Protein AF-A0A2S4HC66-F1 (afdb_monomer_lite)

Radius of gyration: 21.27 Å; chains: 1; bounding box: 58×29×58 Å

Organism: NCBI:txid2304603

pLDDT: mean 76.43, std 17.9, range [29.75, 97.19]

Sequence (180 aa):
MLVKSQNNESSWDKPGDRFIQILDSIGFPKGYGRMIRLQETLLEHSPEIFASLSYSTVKTWFSDRAPAMSRIDDVFDALSKEYTFPDDTRPLKSWWKVGGVFPFESGEHANSRAISAKLEVTLSVLISQEMGEAFKDASVEEIQKIKNEFLRILATFADPTQSEPDEKTLTVIVKGILNS

Secondary structure (DSSP, 8-state):
-------------SHHHHHHHHHHHTTPPPSTTHHHHHHHHHHHH-HHHHTT--HHHHHHHTTT----HHHHHHHHHHHTTTSPPPS--HHHHHHHHH--S-TT--STTTTTS---HHHHHHHHHHHHHHHGGGGTT--HHHHHHHHHHHHHHHHHH--TTT-PPPHHHHHHHHHHHHT-

Foldseek 3Di:
DDDPPPPPPQCPPALLSLVVVVCVVQVNDDDPCSLVVLLVLLCVQPVVLRVVPDSVNSVVSNPHADDDLVVLVSSVVSVVVPTDDPPDCVVSSCCSHPNAQDPPDDDPCSLPPDPDVVNVVLLVVLLCVLCPPVVVVDDPVRSVVLVSVLSVVCVVPDRPPDDDDDSVVSNVSSVVSVVD

Structure (mmCIF, N/CA/C/O backbone):
data_A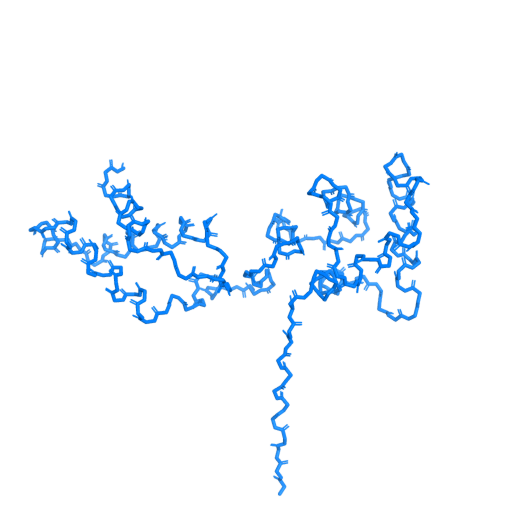F-A0A2S4HC66-F1
#
_entry.id   AF-A0A2S4HC66-F1
#
loop_
_atom_site.group_PDB
_atom_site.id
_atom_site.type_symbol
_atom_site.label_atom_id
_atom_site.label_alt_id
_atom_site.label_comp_id
_atom_site.label_asym_id
_atom_site.label_entity_id
_atom_site.label_seq_id
_atom_site.pdbx_PDB_ins_code
_atom_site.Cartn_x
_atom_site.Cartn_y
_atom_site.Cartn_z
_atom_site.occupancy
_atom_site.B_iso_or_equiv
_atom_site.auth_seq_id
_atom_site.auth_comp_id
_atom_site.auth_asym_id
_atom_site.auth_atom_id
_atom_site.pdbx_PDB_model_num
ATOM 1 N N . MET A 1 1 ? 31.398 -12.064 26.700 1.00 33.53 1 MET A N 1
ATOM 2 C CA . MET A 1 1 ? 30.869 -12.342 25.349 1.00 33.53 1 MET A CA 1
ATOM 3 C C . MET A 1 1 ? 29.523 -11.636 25.261 1.00 33.53 1 MET A C 1
ATOM 5 O O . MET A 1 1 ? 28.539 -12.147 25.769 1.00 33.53 1 MET A O 1
ATOM 9 N N . LEU A 1 2 ? 29.521 -10.379 24.810 1.00 29.75 2 LEU A N 1
ATOM 10 C CA . LEU A 1 2 ? 28.316 -9.547 24.763 1.00 29.75 2 LEU A CA 1
ATOM 11 C C . LEU A 1 2 ? 27.616 -9.792 23.429 1.00 29.75 2 LEU A C 1
ATOM 13 O O . LEU A 1 2 ? 28.154 -9.457 22.374 1.00 29.75 2 LEU A O 1
ATOM 17 N N . VAL A 1 3 ? 26.437 -10.407 23.498 1.00 33.47 3 VAL A N 1
ATOM 18 C CA . VAL A 1 3 ? 25.493 -10.499 22.386 1.00 33.47 3 VAL A CA 1
ATOM 19 C C . VAL A 1 3 ? 25.066 -9.072 22.057 1.00 33.47 3 VAL A C 1
ATOM 21 O O . VAL A 1 3 ? 24.361 -8.430 22.831 1.00 33.47 3 VAL A O 1
ATOM 24 N N . LYS A 1 4 ? 25.552 -8.545 20.930 1.00 31.91 4 LYS A N 1
ATOM 25 C CA . LYS A 1 4 ? 25.005 -7.326 20.341 1.00 31.91 4 LYS A CA 1
ATOM 26 C C . LYS A 1 4 ? 23.616 -7.673 19.817 1.00 31.91 4 LYS A C 1
ATOM 28 O O . LYS A 1 4 ? 23.496 -8.225 18.727 1.00 31.91 4 LYS A O 1
ATOM 33 N N . SER A 1 5 ? 22.590 -7.359 20.599 1.00 34.94 5 SER A N 1
ATOM 34 C CA . SER A 1 5 ? 21.232 -7.195 20.092 1.00 34.94 5 SER A CA 1
ATOM 35 C C . SER A 1 5 ? 21.289 -6.131 19.001 1.00 34.94 5 SER A C 1
ATOM 37 O O . SER A 1 5 ? 21.458 -4.946 19.285 1.00 34.94 5 SER A O 1
ATOM 39 N N . GLN A 1 6 ? 21.258 -6.556 17.740 1.00 34.16 6 GLN A N 1
ATOM 40 C CA . GLN A 1 6 ? 21.039 -5.637 16.638 1.00 34.16 6 GLN A CA 1
ATOM 41 C C . GLN A 1 6 ? 19.586 -5.170 16.717 1.00 34.16 6 GLN A C 1
ATOM 43 O O . GLN A 1 6 ? 18.687 -5.828 16.205 1.00 34.16 6 GLN A O 1
ATOM 48 N N . ASN A 1 7 ? 19.369 -4.027 17.366 1.00 35.81 7 ASN A N 1
ATOM 49 C CA . ASN A 1 7 ? 18.248 -3.154 17.045 1.00 35.81 7 ASN A CA 1
ATOM 50 C C . ASN A 1 7 ? 18.471 -2.652 15.612 1.00 35.81 7 ASN A C 1
ATOM 52 O O . ASN A 1 7 ? 19.075 -1.605 15.402 1.00 35.81 7 ASN A O 1
ATOM 56 N N . ASN A 1 8 ? 18.047 -3.434 14.621 1.00 36.09 8 ASN A N 1
ATOM 57 C CA . ASN A 1 8 ? 17.799 -2.914 13.283 1.00 36.09 8 ASN A CA 1
ATOM 58 C C . ASN A 1 8 ? 16.370 -2.366 13.308 1.00 36.09 8 ASN A C 1
ATOM 60 O O . ASN A 1 8 ? 15.417 -3.062 12.954 1.00 36.09 8 ASN A O 1
ATOM 64 N N . GLU A 1 9 ? 16.216 -1.137 13.802 1.00 42.38 9 GLU A N 1
ATOM 65 C CA . GLU A 1 9 ? 15.023 -0.337 13.533 1.00 42.38 9 GLU A CA 1
ATOM 66 C C . GLU A 1 9 ? 14.919 -0.210 12.012 1.00 42.38 9 GLU A C 1
ATOM 68 O O . GLU A 1 9 ? 15.623 0.575 11.380 1.00 42.38 9 GLU A O 1
ATOM 73 N N . SER A 1 10 ? 14.106 -1.068 11.399 1.00 50.09 10 SER A N 1
ATOM 74 C CA . SER A 1 10 ? 13.803 -0.964 9.977 1.00 50.09 10 SER A CA 1
ATOM 75 C C . SER A 1 10 ? 12.886 0.244 9.825 1.00 50.09 10 SER A C 1
ATOM 77 O O . SER A 1 10 ? 11.671 0.137 9.964 1.00 50.09 10 SER A O 1
ATOM 79 N N . SER A 1 11 ? 13.495 1.417 9.655 1.00 59.78 11 SER A N 1
ATOM 80 C CA . SER A 1 11 ? 12.813 2.666 9.330 1.00 59.78 11 SER A CA 1
ATOM 81 C C . SER A 1 11 ? 12.211 2.500 7.931 1.00 59.78 11 SER A C 1
ATOM 83 O O . SER A 1 11 ? 12.916 2.428 6.927 1.00 59.78 11 SER A O 1
ATOM 85 N N . TRP A 1 12 ? 10.885 2.366 7.872 1.00 74.12 12 TRP A N 1
ATOM 86 C CA . TRP A 1 12 ? 10.099 2.324 6.631 1.00 74.12 12 TRP A CA 1
ATOM 87 C C . TRP A 1 12 ? 9.587 3.723 6.263 1.00 74.12 12 TRP A C 1
ATOM 89 O O . TRP A 1 12 ? 8.484 3.896 5.728 1.00 74.12 12 TRP A O 1
ATOM 99 N N . ASP A 1 13 ? 10.381 4.740 6.600 1.00 74.00 13 ASP A N 1
ATOM 100 C CA . ASP A 1 13 ? 9.959 6.138 6.563 1.00 74.00 13 ASP A CA 1
ATOM 101 C C . ASP A 1 13 ? 9.716 6.600 5.126 1.00 74.00 13 ASP A C 1
ATOM 103 O O . ASP A 1 13 ? 8.814 7.401 4.860 1.00 74.00 13 ASP A O 1
ATOM 107 N N . LYS A 1 14 ? 10.478 6.055 4.169 1.00 86.38 14 LYS A N 1
ATOM 108 C CA . LYS A 1 14 ? 10.379 6.448 2.765 1.00 86.38 14 LYS A CA 1
ATOM 109 C C . LYS A 1 14 ? 9.498 5.492 1.963 1.00 86.38 14 LYS A C 1
ATOM 111 O O . LYS A 1 14 ? 9.551 4.276 2.156 1.00 86.38 14 LYS A O 1
ATOM 116 N N . PRO A 1 15 ? 8.768 6.015 0.961 1.00 88.62 15 PRO A N 1
ATOM 117 C CA . PRO A 1 15 ? 8.047 5.184 0.004 1.00 88.62 15 PRO A CA 1
ATOM 118 C C . PRO A 1 15 ? 8.914 4.117 -0.676 1.00 88.62 15 PRO A C 1
ATOM 120 O O . PRO A 1 15 ? 8.416 3.027 -0.945 1.00 88.62 15 PRO A O 1
ATOM 123 N N . GLY A 1 16 ? 10.194 4.410 -0.935 1.00 92.19 16 GLY A N 1
ATOM 124 C CA . GLY A 1 16 ? 11.120 3.458 -1.548 1.00 92.19 16 GLY A CA 1
ATOM 125 C C . GLY A 1 16 ? 11.385 2.230 -0.691 1.00 92.19 16 GLY A C 1
ATOM 126 O O . GLY A 1 16 ? 11.305 1.111 -1.193 1.00 92.19 16 GLY A O 1
ATOM 127 N N . ASP A 1 17 ? 11.612 2.425 0.607 1.00 89.38 17 ASP A N 1
ATOM 128 C CA . ASP A 1 17 ? 11.865 1.327 1.542 1.00 89.38 17 ASP A CA 1
ATOM 129 C C . ASP A 1 17 ? 10.629 0.419 1.641 1.00 89.38 17 ASP A C 1
ATOM 131 O O . ASP A 1 17 ? 10.726 -0.805 1.529 1.00 89.38 17 ASP A O 1
ATOM 135 N N . ARG A 1 18 ? 9.436 1.024 1.722 1.00 89.69 18 ARG A N 1
ATOM 136 C CA . ARG A 1 18 ? 8.153 0.300 1.714 1.00 89.69 18 ARG A CA 1
ATOM 137 C C . ARG A 1 18 ? 7.936 -0.485 0.427 1.00 89.69 18 ARG A C 1
ATOM 139 O O . ARG A 1 18 ? 7.505 -1.636 0.462 1.00 89.69 18 ARG A O 1
ATOM 146 N N . PHE A 1 19 ? 8.266 0.107 -0.716 1.00 94.75 19 PHE A N 1
ATOM 147 C CA . PHE A 1 19 ? 8.132 -0.571 -1.999 1.00 94.75 19 PHE A CA 1
ATOM 148 C C . PHE A 1 19 ? 9.074 -1.763 -2.128 1.00 94.75 19 PHE A C 1
ATOM 150 O O . PHE A 1 19 ? 8.656 -2.835 -2.558 1.00 94.75 19 PHE A O 1
ATOM 157 N N . ILE A 1 20 ? 10.329 -1.601 -1.705 1.00 92.62 20 ILE A N 1
ATOM 158 C CA . ILE A 1 20 ? 11.310 -2.687 -1.663 1.00 92.62 20 ILE A CA 1
ATOM 159 C C . ILE A 1 20 ? 10.785 -3.838 -0.805 1.00 92.62 20 ILE A C 1
ATOM 161 O O . ILE A 1 20 ? 10.898 -4.991 -1.217 1.00 92.62 20 ILE A O 1
ATOM 165 N N . GLN A 1 21 ? 10.159 -3.536 0.333 1.00 90.31 21 GLN A N 1
ATOM 166 C CA . GLN A 1 21 ? 9.564 -4.550 1.196 1.00 90.31 21 GLN A CA 1
ATOM 167 C C . GLN A 1 21 ? 8.375 -5.267 0.541 1.00 90.31 21 GLN A C 1
ATOM 169 O O . GLN A 1 21 ? 8.262 -6.486 0.654 1.00 90.31 21 GLN A O 1
ATOM 174 N N . ILE A 1 22 ? 7.515 -4.548 -0.188 1.00 91.75 22 ILE A N 1
ATOM 175 C CA . ILE A 1 22 ? 6.433 -5.161 -0.976 1.00 91.75 22 ILE A CA 1
ATOM 176 C C . ILE A 1 22 ? 7.012 -6.105 -2.027 1.00 91.75 22 ILE A C 1
ATOM 178 O O . ILE A 1 22 ? 6.606 -7.263 -2.100 1.00 91.75 22 ILE A O 1
ATOM 182 N N . LEU A 1 23 ? 8.006 -5.652 -2.790 1.00 93.94 23 LEU A N 1
ATOM 183 C CA . LEU A 1 23 ? 8.678 -6.477 -3.789 1.00 93.94 23 LEU A CA 1
ATOM 184 C C . LEU A 1 23 ? 9.350 -7.704 -3.150 1.00 93.94 23 LEU A C 1
ATOM 186 O O . LEU A 1 23 ? 9.292 -8.799 -3.701 1.00 93.94 23 LEU A O 1
ATOM 190 N N . ASP A 1 24 ? 9.963 -7.550 -1.978 1.00 90.75 24 ASP A N 1
ATOM 191 C CA . ASP A 1 24 ? 10.549 -8.661 -1.227 1.00 90.75 24 ASP A CA 1
ATOM 192 C C . ASP A 1 24 ? 9.490 -9.679 -0.781 1.00 90.75 24 ASP A C 1
ATOM 194 O O . ASP A 1 24 ? 9.741 -10.881 -0.860 1.00 90.75 24 ASP A O 1
ATOM 198 N N . SER A 1 25 ? 8.314 -9.215 -0.349 1.00 85.56 25 SER A N 1
ATOM 199 C CA . SER A 1 25 ? 7.232 -10.074 0.150 1.00 85.56 25 SER A CA 1
ATOM 200 C C . SER A 1 25 ? 6.627 -10.985 -0.919 1.00 85.56 25 SER A C 1
ATOM 202 O O . SER A 1 25 ? 6.245 -12.111 -0.616 1.00 85.56 25 SER A O 1
ATOM 204 N N . ILE A 1 26 ? 6.596 -10.523 -2.171 1.00 88.44 26 ILE A N 1
ATOM 205 C CA . ILE A 1 26 ? 6.080 -11.289 -3.313 1.00 88.44 26 ILE A CA 1
ATOM 206 C C . ILE A 1 26 ? 7.172 -12.119 -4.005 1.00 88.44 26 ILE A C 1
ATOM 208 O O . ILE A 1 26 ? 6.928 -12.723 -5.044 1.00 88.44 26 ILE A O 1
ATOM 212 N N . GLY A 1 27 ? 8.396 -12.131 -3.460 1.00 86.25 27 GLY A N 1
ATOM 213 C CA . GLY A 1 27 ? 9.523 -12.872 -4.028 1.00 86.25 27 GLY A CA 1
ATOM 214 C C . GLY A 1 27 ? 10.154 -12.225 -5.265 1.00 86.25 27 GLY A C 1
ATOM 215 O O . GLY A 1 27 ? 10.866 -12.904 -6.006 1.00 86.25 27 GLY A O 1
ATOM 216 N N . PHE A 1 28 ? 9.940 -10.926 -5.500 1.00 93.19 28 PHE A N 1
ATOM 217 C CA . PHE A 1 28 ? 10.547 -10.227 -6.631 1.00 93.19 28 PHE A CA 1
ATOM 218 C C . PHE A 1 28 ? 12.085 -10.217 -6.504 1.00 93.19 28 PHE A C 1
ATOM 220 O O . PHE A 1 28 ? 12.599 -9.871 -5.430 1.00 93.19 28 PHE A O 1
ATOM 227 N N . PRO A 1 29 ? 12.845 -10.517 -7.577 1.00 90.56 29 PRO A N 1
ATOM 228 C CA . PRO A 1 29 ? 14.298 -10.681 -7.515 1.00 90.56 29 PRO A CA 1
ATOM 229 C C . PRO A 1 29 ? 15.048 -9.518 -6.850 1.00 90.56 29 PRO A C 1
ATOM 231 O O . PRO A 1 29 ? 14.843 -8.345 -7.173 1.00 90.56 29 PRO A O 1
ATOM 234 N N . LYS A 1 30 ? 15.964 -9.854 -5.933 1.00 90.56 30 LYS A N 1
ATOM 235 C CA . LYS A 1 30 ? 16.834 -8.893 -5.234 1.00 90.56 30 LYS A CA 1
ATOM 236 C C . LYS A 1 30 ? 18.161 -8.703 -5.976 1.00 90.56 30 LYS A C 1
ATOM 238 O O . LYS A 1 30 ? 18.631 -9.609 -6.656 1.00 90.56 30 LYS A O 1
ATOM 243 N N . GLY A 1 31 ? 18.805 -7.551 -5.775 1.00 83.94 31 GLY A N 1
ATOM 244 C CA . GLY A 1 31 ? 20.181 -7.299 -6.220 1.00 83.94 31 GLY A CA 1
ATOM 245 C C . GLY A 1 31 ? 20.328 -6.262 -7.336 1.00 83.94 31 GLY A C 1
ATOM 246 O O . GLY A 1 31 ? 19.439 -5.446 -7.588 1.00 83.94 31 GLY A O 1
ATOM 247 N N . TYR A 1 32 ? 21.505 -6.259 -7.967 1.00 80.12 32 TYR A N 1
ATOM 248 C CA . TYR A 1 32 ? 21.853 -5.313 -9.028 1.00 80.12 32 TYR A CA 1
ATOM 249 C C . TYR A 1 32 ? 20.903 -5.464 -10.226 1.00 80.12 32 TYR A C 1
ATOM 251 O O . TYR A 1 32 ? 20.591 -6.577 -10.637 1.00 80.12 32 TYR A O 1
ATOM 259 N N . GLY A 1 33 ? 20.421 -4.344 -10.770 1.00 89.25 33 GLY A N 1
ATOM 260 C CA . GLY A 1 33 ? 19.470 -4.343 -11.888 1.00 89.25 33 GLY A CA 1
ATOM 261 C C . GLY A 1 33 ? 17.997 -4.514 -11.499 1.00 89.25 33 GLY A C 1
ATOM 262 O O . GLY A 1 33 ? 17.149 -4.512 -12.383 1.00 89.25 33 GLY A O 1
ATOM 263 N N . ARG A 1 34 ? 17.649 -4.584 -10.204 1.00 94.00 34 ARG A N 1
ATOM 264 C CA . ARG A 1 34 ? 16.253 -4.738 -9.743 1.00 94.00 34 ARG A CA 1
ATOM 265 C C . ARG A 1 34 ? 15.281 -3.708 -10.330 1.00 94.00 34 ARG A C 1
ATOM 267 O O . ARG A 1 34 ? 14.167 -4.060 -10.694 1.00 94.00 34 ARG A O 1
ATOM 274 N N . MET A 1 35 ? 15.707 -2.450 -10.442 1.00 94.94 35 MET A N 1
ATOM 275 C CA . MET A 1 35 ? 14.889 -1.376 -11.024 1.00 94.94 35 MET A CA 1
ATOM 276 C C . MET A 1 35 ? 14.666 -1.566 -12.528 1.00 94.94 35 MET A C 1
ATOM 278 O O . MET A 1 35 ? 13.569 -1.317 -13.011 1.00 94.94 35 MET A O 1
ATOM 282 N N . ILE A 1 36 ? 15.701 -2.016 -13.248 1.00 94.56 36 ILE A N 1
ATOM 283 C CA . ILE A 1 36 ? 15.622 -2.318 -14.685 1.00 94.56 36 ILE A CA 1
ATOM 284 C C . ILE A 1 36 ? 14.634 -3.459 -14.885 1.00 94.56 36 ILE A C 1
ATOM 286 O O . ILE A 1 36 ? 13.685 -3.320 -15.644 1.00 94.56 36 ILE A O 1
ATOM 290 N N . ARG A 1 37 ? 14.788 -4.529 -14.103 1.00 95.25 37 ARG A N 1
ATOM 291 C CA . ARG A 1 37 ? 13.890 -5.675 -14.161 1.00 95.25 37 ARG A CA 1
ATOM 292 C C . ARG A 1 37 ? 12.450 -5.296 -13.840 1.00 95.25 37 ARG A C 1
ATOM 294 O O . ARG A 1 37 ? 11.553 -5.742 -14.532 1.00 95.25 37 ARG A O 1
ATOM 301 N N . LEU A 1 38 ? 12.217 -4.441 -12.839 1.00 97.00 38 LEU A N 1
ATOM 302 C CA . LEU A 1 38 ? 10.866 -3.942 -12.574 1.00 97.00 38 LEU A CA 1
ATOM 303 C C . LEU A 1 38 ? 10.313 -3.193 -13.789 1.00 97.00 38 LEU A C 1
ATOM 305 O O . LEU A 1 38 ? 9.176 -3.425 -14.177 1.00 97.00 38 LEU A O 1
ATOM 309 N N . GLN A 1 39 ? 11.101 -2.297 -14.382 1.00 96.50 39 GLN A N 1
ATOM 310 C CA . GLN A 1 39 ? 10.674 -1.549 -15.560 1.00 96.50 39 GLN A CA 1
ATOM 311 C C . GLN A 1 39 ? 10.322 -2.485 -16.727 1.00 96.50 39 GLN A C 1
ATOM 313 O O . GLN A 1 39 ? 9.285 -2.293 -17.356 1.00 96.50 39 GLN A O 1
ATOM 318 N N . GLU A 1 40 ? 11.152 -3.496 -16.984 1.00 95.75 40 GLU A N 1
ATOM 319 C CA . GLU A 1 40 ? 10.931 -4.521 -18.011 1.00 95.75 40 GLU A CA 1
ATOM 320 C C . GLU A 1 40 ? 9.660 -5.329 -17.733 1.00 95.75 40 GLU A C 1
ATOM 322 O O . GLU A 1 40 ? 8.806 -5.411 -18.607 1.00 95.75 40 GLU A O 1
ATOM 327 N N . THR A 1 41 ? 9.475 -5.825 -16.506 1.00 96.50 41 THR A N 1
ATOM 328 C CA . THR A 1 41 ? 8.268 -6.557 -16.088 1.00 96.50 41 THR A CA 1
ATOM 329 C C . THR A 1 41 ? 7.002 -5.718 -16.287 1.00 96.50 41 THR A C 1
ATOM 331 O O . THR A 1 41 ? 6.002 -6.215 -16.798 1.00 96.50 41 THR A O 1
ATOM 334 N N . LEU A 1 42 ? 7.023 -4.430 -15.924 1.00 96.88 42 LEU A N 1
ATOM 335 C CA . LEU A 1 42 ? 5.871 -3.543 -16.116 1.00 96.88 42 LEU A CA 1
ATOM 336 C C . LEU A 1 42 ? 5.574 -3.294 -17.604 1.00 96.88 42 LEU A C 1
ATOM 338 O O . LEU A 1 42 ? 4.410 -3.282 -18.002 1.00 96.88 42 LEU A O 1
ATOM 342 N N . LEU A 1 43 ? 6.613 -3.114 -18.425 1.00 96.44 43 LEU A N 1
ATOM 343 C CA . LEU A 1 43 ? 6.491 -2.932 -19.875 1.00 96.44 43 LEU A CA 1
ATOM 344 C C . LEU A 1 43 ? 5.988 -4.188 -20.589 1.00 96.44 43 LEU A C 1
ATOM 346 O O . LEU A 1 43 ? 5.197 -4.076 -21.518 1.00 96.44 43 LEU A O 1
ATOM 350 N N . GLU A 1 44 ? 6.449 -5.363 -20.173 1.00 96.81 44 GLU A N 1
ATOM 351 C CA . GLU A 1 44 ? 6.048 -6.649 -20.743 1.00 96.81 44 GLU A CA 1
ATOM 352 C C . GLU A 1 44 ? 4.581 -6.954 -20.439 1.00 96.81 44 GLU A C 1
ATOM 354 O O . GLU A 1 44 ? 3.823 -7.342 -21.329 1.00 96.81 44 GLU A O 1
ATOM 359 N N . HIS A 1 45 ? 4.165 -6.730 -19.191 1.00 96.56 45 HIS A N 1
ATOM 360 C CA . HIS A 1 45 ? 2.839 -7.121 -18.734 1.00 96.56 45 HIS A CA 1
ATOM 361 C C . HIS A 1 45 ? 1.760 -6.090 -19.051 1.00 96.56 45 HIS A C 1
ATOM 363 O O . HIS A 1 45 ? 0.636 -6.501 -19.321 1.00 96.56 45 HIS A O 1
ATOM 369 N N . SER A 1 46 ? 2.055 -4.788 -19.072 1.00 94.94 46 SER A N 1
ATOM 370 C CA . SER A 1 46 ? 1.063 -3.745 -19.399 1.00 94.94 46 SER A CA 1
ATOM 371 C C . SER A 1 46 ? 1.669 -2.634 -20.280 1.00 94.94 46 SER A C 1
ATOM 373 O O . SER A 1 46 ? 1.805 -1.481 -19.842 1.00 94.94 46 SER A O 1
ATOM 375 N N . PRO A 1 47 ? 2.071 -2.949 -21.528 1.00 94.62 47 PRO A N 1
ATOM 376 C CA . PRO A 1 47 ? 2.782 -2.025 -22.414 1.00 94.62 47 PRO A CA 1
ATOM 377 C C . PRO A 1 47 ? 1.989 -0.752 -22.722 1.00 94.62 47 PRO A C 1
ATOM 379 O O . PRO A 1 47 ? 2.561 0.333 -22.777 1.00 94.62 47 PRO A O 1
ATOM 382 N N . GLU A 1 48 ? 0.671 -0.840 -22.874 1.00 94.88 48 GLU A N 1
ATOM 383 C CA . GLU A 1 48 ? -0.214 0.300 -23.132 1.00 94.88 48 GLU A CA 1
ATOM 384 C C . GLU A 1 48 ? -0.221 1.325 -21.990 1.00 94.88 48 GLU A C 1
ATOM 386 O O . GLU A 1 48 ? -0.408 2.520 -22.222 1.00 94.88 48 GLU A O 1
ATOM 391 N N . ILE A 1 49 ? 0.042 0.868 -20.764 1.00 93.31 49 ILE A N 1
ATOM 392 C CA . ILE A 1 49 ? 0.094 1.702 -19.565 1.00 93.31 49 ILE A CA 1
ATOM 393 C C . ILE A 1 49 ? 1.511 2.241 -19.333 1.00 93.31 49 ILE A C 1
ATOM 395 O O . ILE A 1 49 ? 1.675 3.388 -18.896 1.00 93.31 49 ILE A O 1
ATOM 399 N N . PHE A 1 50 ? 2.539 1.429 -19.603 1.00 96.06 50 PHE A N 1
ATOM 400 C CA . PHE A 1 50 ? 3.924 1.709 -19.217 1.00 96.06 50 PHE A CA 1
ATOM 401 C C . PHE A 1 50 ? 4.879 2.023 -20.374 1.00 96.06 50 PHE A C 1
ATOM 403 O O . PHE A 1 50 ? 6.044 2.283 -20.099 1.00 96.06 50 PHE A O 1
ATOM 410 N N . ALA A 1 51 ? 4.431 2.104 -21.632 1.00 92.56 51 ALA A N 1
ATOM 411 C CA . ALA A 1 51 ? 5.292 2.421 -22.784 1.00 92.56 51 ALA A CA 1
ATOM 412 C C . ALA A 1 51 ? 6.140 3.694 -22.600 1.00 92.56 51 ALA A C 1
ATOM 414 O O . ALA A 1 51 ? 7.273 3.767 -23.071 1.00 92.56 51 ALA A O 1
ATOM 415 N N . SER A 1 52 ? 5.609 4.700 -21.897 1.00 92.00 52 SER A N 1
ATOM 416 C CA . SER A 1 52 ? 6.313 5.952 -21.593 1.00 92.00 52 SER A CA 1
ATOM 417 C C . SER A 1 52 ? 6.993 5.966 -20.216 1.00 92.00 52 SER A C 1
ATOM 419 O O . SER A 1 52 ? 7.433 7.024 -19.759 1.00 92.00 52 SER A O 1
ATOM 421 N N . LEU A 1 53 ? 7.040 4.835 -19.506 1.00 94.06 53 LEU A N 1
ATOM 422 C CA . LEU A 1 53 ? 7.642 4.741 -18.181 1.00 94.06 53 LEU A CA 1
ATOM 423 C C . LEU A 1 53 ? 9.162 4.846 -18.300 1.00 94.06 53 LEU A C 1
ATOM 425 O O . LEU A 1 53 ? 9.840 3.942 -18.786 1.00 94.06 53 LEU A O 1
ATOM 429 N N . SER A 1 54 ? 9.705 5.960 -17.820 1.00 94.31 54 SER A N 1
ATOM 430 C CA . SER A 1 54 ? 11.146 6.188 -17.827 1.00 94.31 54 SER A CA 1
ATOM 431 C C . SER A 1 54 ? 11.847 5.482 -16.661 1.00 94.31 54 SER A C 1
ATOM 433 O O . SER A 1 54 ? 11.304 5.370 -15.557 1.00 94.31 54 SER A O 1
ATOM 435 N N . TYR A 1 55 ? 13.106 5.094 -16.874 1.00 93.31 55 TYR A N 1
ATOM 436 C CA . TYR A 1 55 ? 13.946 4.523 -15.818 1.00 93.31 55 TYR A CA 1
ATOM 437 C C . TYR A 1 55 ? 14.124 5.486 -14.633 1.00 93.31 55 TYR A C 1
ATOM 439 O O . TYR A 1 55 ? 14.149 5.063 -13.479 1.00 93.31 55 TYR A O 1
ATOM 447 N N . SER A 1 56 ? 14.215 6.798 -14.889 1.00 93.62 56 SER A N 1
ATOM 448 C CA . SER A 1 56 ? 14.329 7.797 -13.820 1.00 93.62 56 SER A CA 1
ATOM 449 C C . SER A 1 56 ? 13.076 7.836 -12.948 1.00 93.62 56 SER A C 1
ATOM 451 O O . SER A 1 56 ? 13.203 7.928 -11.731 1.00 93.62 56 SER A O 1
ATOM 453 N N . THR A 1 57 ? 11.883 7.685 -13.532 1.00 94.25 57 THR A N 1
ATOM 454 C CA . THR A 1 57 ? 10.633 7.541 -12.774 1.00 94.25 57 THR A CA 1
ATOM 455 C C . THR A 1 57 ? 10.680 6.311 -11.872 1.00 94.25 57 THR A C 1
ATOM 457 O O . THR A 1 57 ? 10.454 6.443 -10.671 1.00 94.25 57 THR A O 1
ATOM 460 N N . VAL A 1 58 ? 11.057 5.145 -12.403 1.00 94.69 58 VAL A N 1
ATOM 461 C CA . VAL A 1 58 ? 11.188 3.918 -11.598 1.00 94.69 58 VAL A CA 1
ATOM 462 C C . VAL A 1 58 ? 12.209 4.103 -10.478 1.00 94.69 58 VAL A C 1
ATOM 464 O O . VAL A 1 58 ? 11.946 3.746 -9.335 1.00 94.69 58 VAL A O 1
ATOM 467 N N . LYS A 1 59 ? 13.341 4.752 -10.756 1.00 94.44 59 LYS A N 1
ATOM 468 C CA . LYS A 1 59 ? 14.347 5.070 -9.739 1.00 94.44 59 LYS A CA 1
ATOM 469 C C . LYS A 1 59 ? 13.773 5.906 -8.589 1.00 94.44 59 LYS A C 1
ATOM 471 O O . LYS A 1 59 ? 14.122 5.640 -7.444 1.00 94.44 59 LYS A O 1
ATOM 476 N N . THR A 1 60 ? 12.875 6.862 -8.865 1.00 94.56 60 THR A N 1
ATOM 477 C CA . THR A 1 60 ? 12.218 7.649 -7.798 1.00 94.56 60 THR A CA 1
ATOM 478 C C . THR A 1 60 ? 11.306 6.808 -6.899 1.00 94.56 60 THR A C 1
ATOM 480 O O . THR A 1 60 ? 11.150 7.121 -5.718 1.00 94.56 60 THR A O 1
ATOM 483 N N . TRP A 1 61 ? 10.751 5.711 -7.427 1.00 95.25 61 TRP A N 1
ATOM 484 C CA . TRP A 1 61 ? 9.918 4.770 -6.669 1.00 95.25 61 TRP A CA 1
ATOM 485 C C . TRP A 1 61 ? 10.701 3.932 -5.671 1.00 95.25 61 TRP A C 1
ATOM 487 O O . TRP A 1 61 ? 10.127 3.492 -4.684 1.00 95.25 61 TRP A O 1
ATOM 497 N N . PHE A 1 62 ? 12.000 3.750 -5.905 1.00 94.31 62 PHE A N 1
ATOM 498 C CA . PHE A 1 62 ? 12.927 3.100 -4.979 1.00 94.31 62 PHE A CA 1
ATOM 499 C C . PHE A 1 62 ? 13.627 4.090 -4.036 1.00 94.31 62 PHE A C 1
ATOM 501 O O . PHE A 1 62 ? 14.465 3.671 -3.243 1.00 94.31 62 PHE A O 1
ATOM 508 N N . SER A 1 63 ? 13.325 5.390 -4.118 1.00 90.69 63 SER A N 1
ATOM 509 C CA . SER A 1 63 ? 13.888 6.403 -3.222 1.00 90.69 63 SER A CA 1
ATOM 510 C C . SER A 1 63 ? 12.822 7.005 -2.312 1.00 90.69 63 SER A C 1
ATOM 512 O O . SER A 1 63 ? 12.594 6.532 -1.204 1.00 90.69 63 SER A O 1
ATOM 514 N N . ASP A 1 64 ? 12.177 8.070 -2.759 1.00 87.75 64 ASP A N 1
ATOM 515 C CA . ASP A 1 64 ? 11.480 9.039 -1.916 1.00 87.75 64 ASP A CA 1
ATOM 516 C C . ASP A 1 64 ? 10.046 9.303 -2.383 1.00 87.75 64 ASP A C 1
ATOM 518 O O . ASP A 1 64 ? 9.313 10.029 -1.714 1.00 87.75 64 ASP A O 1
ATOM 522 N N . ARG A 1 65 ? 9.614 8.721 -3.510 1.00 86.88 65 ARG A N 1
ATOM 523 C CA . ARG A 1 65 ? 8.309 9.027 -4.108 1.00 86.88 65 ARG A CA 1
ATOM 524 C C . ARG A 1 65 ? 7.532 7.780 -4.480 1.00 86.88 65 ARG A C 1
ATOM 526 O O . ARG A 1 65 ? 7.954 7.021 -5.336 1.00 86.88 65 ARG A O 1
ATOM 533 N N . ALA A 1 66 ? 6.325 7.642 -3.946 1.00 88.44 66 ALA A N 1
ATOM 534 C CA . ALA A 1 66 ? 5.335 6.729 -4.508 1.00 88.44 66 ALA A CA 1
ATOM 535 C C . ALA A 1 66 ? 4.562 7.402 -5.663 1.00 88.44 66 ALA A C 1
ATOM 537 O O . ALA A 1 66 ? 4.268 8.606 -5.581 1.00 88.44 66 ALA A O 1
ATOM 538 N N . PRO A 1 67 ? 4.178 6.649 -6.710 1.00 90.31 67 PRO A N 1
ATOM 539 C CA . PRO A 1 67 ? 3.373 7.172 -7.810 1.00 90.31 67 PRO A CA 1
ATOM 540 C C . PRO A 1 67 ? 1.953 7.578 -7.359 1.00 90.31 67 PRO A C 1
ATOM 542 O O . PRO A 1 67 ? 1.594 7.476 -6.184 1.00 90.31 67 PRO A O 1
ATOM 545 N N . ALA A 1 68 ? 1.144 8.139 -8.263 1.00 88.56 68 ALA A N 1
ATOM 546 C CA . ALA A 1 68 ? -0.273 8.409 -7.984 1.00 88.56 68 ALA A CA 1
ATOM 547 C C . ALA A 1 68 ? -1.036 7.098 -7.716 1.00 88.56 68 ALA A C 1
ATOM 549 O O . ALA A 1 68 ? -0.629 6.063 -8.232 1.00 88.56 68 ALA A O 1
ATOM 550 N N . MET A 1 69 ? -2.138 7.133 -6.954 1.00 83.81 69 MET A N 1
ATOM 551 C CA . MET A 1 69 ? -2.880 5.910 -6.591 1.00 83.81 69 MET A CA 1
ATOM 552 C C . MET A 1 69 ? -3.316 5.088 -7.809 1.00 83.81 69 MET A C 1
ATOM 554 O O . MET A 1 69 ? -3.052 3.895 -7.836 1.00 83.81 69 MET A O 1
ATOM 558 N N . SER A 1 70 ? -3.842 5.725 -8.860 1.00 85.06 70 SER A N 1
ATOM 559 C CA . SER A 1 70 ? -4.189 5.027 -10.110 1.00 85.06 70 SER A CA 1
ATOM 560 C C . SER A 1 70 ? -3.000 4.286 -10.725 1.00 85.06 70 SER A C 1
ATOM 562 O O . SER A 1 70 ? -3.127 3.173 -11.209 1.00 85.06 70 SER A O 1
ATOM 564 N N . ARG A 1 71 ? -1.807 4.878 -10.641 1.00 92.75 71 ARG A N 1
ATOM 565 C CA . ARG A 1 71 ? -0.574 4.266 -11.135 1.00 92.75 71 ARG A CA 1
ATOM 566 C C . ARG A 1 71 ? -0.049 3.166 -10.208 1.00 92.75 71 ARG A C 1
ATOM 568 O O . ARG A 1 71 ? 0.659 2.282 -10.673 1.00 92.75 71 ARG A O 1
ATOM 575 N N . ILE A 1 72 ? -0.354 3.223 -8.912 1.00 92.69 72 ILE A N 1
ATOM 576 C CA . ILE A 1 72 ? -0.070 2.131 -7.973 1.00 92.69 72 ILE A CA 1
ATOM 577 C C . ILE A 1 72 ? -0.930 0.916 -8.325 1.00 92.69 72 ILE A C 1
ATOM 579 O O . ILE A 1 72 ? -0.400 -0.192 -8.354 1.00 92.69 72 ILE A O 1
ATOM 583 N N . ASP A 1 73 ? -2.213 1.125 -8.630 1.00 92.31 73 ASP A N 1
ATOM 584 C CA . ASP A 1 73 ? -3.101 0.055 -9.089 1.00 92.31 73 ASP A CA 1
ATOM 585 C C . ASP A 1 73 ? -2.536 -0.619 -10.342 1.00 92.31 73 ASP A C 1
ATOM 587 O O . ASP A 1 73 ? -2.290 -1.822 -10.310 1.00 92.31 73 ASP A O 1
ATOM 591 N N . ASP A 1 74 ? -2.172 0.168 -11.360 1.00 96.56 74 ASP A N 1
ATOM 592 C CA . ASP A 1 74 ? -1.553 -0.340 -12.590 1.00 96.56 74 ASP A CA 1
ATOM 593 C C . ASP A 1 74 ? -0.294 -1.194 -12.329 1.00 96.56 74 ASP A C 1
ATOM 595 O O . ASP A 1 74 ? -0.055 -2.203 -12.995 1.00 96.56 74 ASP A O 1
ATOM 599 N N . VAL A 1 75 ? 0.552 -0.776 -11.377 1.00 97.19 75 VAL A N 1
ATOM 600 C CA . VAL A 1 75 ? 1.794 -1.488 -11.024 1.00 97.19 75 VAL A CA 1
ATOM 601 C C . VAL A 1 75 ? 1.481 -2.832 -10.377 1.00 97.19 75 VAL A C 1
ATOM 603 O O . VAL A 1 75 ? 2.109 -3.834 -10.715 1.00 97.19 75 VAL A O 1
ATOM 606 N N . PHE A 1 76 ? 0.526 -2.864 -9.450 1.00 96.50 76 PHE A N 1
ATOM 607 C CA . PHE A 1 76 ? 0.112 -4.098 -8.786 1.00 96.50 76 PHE A CA 1
ATOM 608 C C . PHE A 1 76 ? -0.557 -5.054 -9.769 1.00 96.50 76 PHE A C 1
ATOM 610 O O . PHE A 1 76 ? -0.244 -6.241 -9.755 1.00 96.50 76 PHE A O 1
ATOM 617 N N . ASP A 1 77 ? -1.403 -4.539 -10.657 1.00 95.62 77 ASP A N 1
ATOM 618 C CA . ASP A 1 77 ? -2.076 -5.338 -11.677 1.00 95.62 77 ASP A CA 1
ATOM 619 C C . ASP A 1 77 ? -1.058 -5.964 -12.640 1.00 95.62 77 ASP A C 1
ATOM 621 O O . ASP A 1 77 ? -1.138 -7.159 -12.927 1.00 95.62 77 ASP A O 1
ATOM 625 N N . ALA A 1 78 ? -0.040 -5.211 -13.074 1.00 96.94 78 ALA A N 1
ATOM 626 C CA . ALA A 1 78 ? 1.042 -5.745 -13.903 1.00 96.94 78 ALA A CA 1
ATOM 627 C C . ALA A 1 78 ? 1.887 -6.798 -13.164 1.00 96.94 78 ALA A C 1
ATOM 629 O O . ALA A 1 78 ? 2.161 -7.861 -13.717 1.00 96.94 78 ALA A O 1
ATOM 630 N N . LEU A 1 79 ? 2.265 -6.543 -11.906 1.00 96.88 79 LEU A N 1
ATOM 631 C CA . LEU A 1 79 ? 3.029 -7.501 -11.097 1.00 96.88 79 LEU A CA 1
ATOM 632 C C . LEU A 1 79 ? 2.227 -8.773 -10.789 1.00 96.88 79 LEU A C 1
ATOM 634 O O . LEU A 1 79 ? 2.801 -9.858 -10.759 1.00 96.88 79 LEU A O 1
ATOM 638 N N . SER A 1 80 ? 0.909 -8.665 -10.608 1.00 95.56 80 SER A N 1
ATOM 639 C CA . SER A 1 80 ? 0.036 -9.806 -10.299 1.00 95.56 80 SER A CA 1
ATOM 640 C C . SER A 1 80 ? -0.011 -10.871 -11.401 1.00 95.56 80 SER A C 1
ATOM 642 O O . SER A 1 80 ? -0.422 -12.001 -11.143 1.00 95.56 80 SER A O 1
ATOM 644 N N . LYS A 1 81 ? 0.447 -10.545 -12.622 1.00 94.88 81 LYS A N 1
ATOM 645 C CA . LYS A 1 81 ? 0.527 -11.500 -13.740 1.00 94.88 81 LYS A CA 1
ATOM 646 C C . LYS A 1 81 ? 1.617 -12.556 -13.552 1.00 94.88 81 LYS A C 1
ATOM 648 O O . LYS A 1 81 ? 1.532 -13.623 -14.152 1.00 94.88 81 LYS A O 1
ATOM 653 N N . GLU A 1 82 ? 2.620 -12.270 -12.726 1.00 94.38 82 GLU A N 1
ATOM 654 C CA . GLU A 1 82 ? 3.775 -13.150 -12.496 1.00 94.38 82 GLU A CA 1
ATOM 655 C C . GLU A 1 82 ? 3.992 -13.463 -11.008 1.00 94.38 82 GLU A C 1
ATOM 657 O O . GLU A 1 82 ? 4.512 -14.523 -10.664 1.00 94.38 82 GLU A O 1
ATOM 662 N N . TYR A 1 83 ? 3.555 -12.574 -10.115 1.00 93.31 83 TYR A N 1
ATOM 663 C CA . TYR A 1 83 ? 3.778 -12.680 -8.678 1.00 93.31 83 TYR A CA 1
ATOM 664 C C . TYR A 1 83 ? 2.457 -12.814 -7.922 1.00 93.31 83 TYR A C 1
ATOM 666 O O . TYR A 1 83 ? 1.473 -12.138 -8.214 1.00 93.31 83 TYR A O 1
ATOM 674 N N . THR A 1 84 ? 2.438 -13.680 -6.909 1.00 88.00 84 THR A N 1
ATOM 675 C CA . THR A 1 84 ? 1.259 -13.865 -6.054 1.00 88.00 84 THR A CA 1
ATOM 676 C C . THR A 1 84 ? 1.221 -12.797 -4.968 1.00 88.00 84 THR A C 1
ATOM 678 O O . THR A 1 84 ? 2.173 -12.640 -4.204 1.00 88.00 84 THR A O 1
ATOM 681 N N . PHE A 1 85 ? 0.096 -12.094 -4.884 1.00 84.06 85 PHE A N 1
ATOM 682 C CA . PHE A 1 85 ? -0.225 -11.183 -3.790 1.00 84.06 85 PHE A CA 1
ATOM 683 C C . PHE A 1 85 ? -1.219 -11.831 -2.811 1.00 84.06 85 PHE A C 1
ATOM 685 O O . PHE A 1 85 ? -1.895 -12.793 -3.180 1.00 84.06 85 PHE A O 1
ATOM 692 N N . PRO A 1 86 ? -1.352 -11.300 -1.582 1.00 76.44 86 PRO A N 1
ATOM 693 C CA . PRO A 1 86 ? -2.497 -11.590 -0.721 1.00 76.44 86 PRO A CA 1
ATOM 694 C C . PRO A 1 86 ? -3.825 -11.220 -1.399 1.00 76.44 86 PRO A C 1
ATOM 696 O O . PRO A 1 86 ? -3.860 -10.288 -2.205 1.00 76.44 86 PRO A O 1
ATOM 699 N N . ASP A 1 87 ? -4.915 -11.891 -1.008 1.00 71.25 87 ASP A N 1
ATOM 700 C CA . ASP A 1 87 ? -6.263 -11.672 -1.566 1.00 71.25 87 ASP A CA 1
ATOM 701 C C . ASP A 1 87 ? -6.699 -10.197 -1.519 1.00 71.25 87 ASP A C 1
ATOM 703 O O . ASP A 1 87 ? -7.345 -9.700 -2.441 1.00 71.25 87 ASP A O 1
ATOM 707 N N . ASP A 1 88 ? -6.317 -9.476 -0.458 1.00 76.00 88 ASP A N 1
ATOM 708 C CA . ASP A 1 88 ? -6.527 -8.035 -0.342 1.00 76.00 88 ASP A CA 1
ATOM 709 C C . ASP A 1 88 ? -5.212 -7.257 -0.471 1.00 76.00 88 ASP A C 1
ATOM 711 O O . ASP A 1 88 ? -4.373 -7.238 0.432 1.00 76.00 88 ASP A O 1
ATOM 715 N N . THR A 1 89 ? -5.053 -6.554 -1.594 1.00 82.62 89 THR A N 1
ATOM 716 C CA . THR A 1 89 ? -3.880 -5.712 -1.877 1.00 82.62 89 THR A CA 1
ATOM 717 C C . THR A 1 89 ? -4.043 -4.259 -1.439 1.00 82.62 89 THR A C 1
ATOM 719 O O . THR A 1 89 ? -3.062 -3.512 -1.452 1.00 82.62 89 THR A O 1
ATOM 722 N N . ARG A 1 90 ? -5.240 -3.826 -1.018 1.00 80.94 90 ARG A N 1
ATOM 723 C CA . ARG A 1 90 ? -5.496 -2.429 -0.612 1.00 80.94 90 ARG A CA 1
ATOM 724 C C . ARG A 1 90 ? -4.565 -1.965 0.517 1.00 80.94 90 ARG A C 1
ATOM 726 O O . ARG A 1 90 ? -4.032 -0.857 0.390 1.00 80.94 90 ARG A O 1
ATOM 733 N N . PRO A 1 91 ? -4.282 -2.780 1.558 1.00 76.94 91 PRO A N 1
ATOM 734 C CA . PRO A 1 91 ? -3.336 -2.397 2.603 1.00 76.94 91 PRO A CA 1
ATOM 735 C C . PRO A 1 91 ? -1.927 -2.157 2.056 1.00 76.94 91 PRO A C 1
ATOM 737 O O . PRO A 1 91 ? -1.298 -1.169 2.413 1.00 76.94 91 PRO A O 1
ATOM 740 N N . LEU A 1 92 ? -1.452 -2.994 1.127 1.00 82.56 92 LEU A N 1
ATOM 741 C CA . LEU A 1 92 ? -0.126 -2.860 0.510 1.00 82.56 92 LEU A CA 1
ATOM 742 C C . LEU A 1 92 ? -0.013 -1.587 -0.335 1.00 82.56 92 LEU A C 1
ATOM 744 O O . LEU A 1 92 ? 0.971 -0.853 -0.235 1.00 82.56 92 LEU A O 1
ATOM 748 N N . LYS A 1 93 ? -1.037 -1.312 -1.151 1.00 86.56 93 LYS A N 1
ATOM 749 C CA . LYS A 1 93 ? -1.107 -0.133 -2.024 1.00 86.56 93 LYS A CA 1
ATOM 750 C C . LYS A 1 93 ? -1.117 1.162 -1.209 1.00 86.56 93 LYS A C 1
ATOM 752 O O . LYS A 1 93 ? -0.345 2.080 -1.493 1.00 86.56 93 LYS A O 1
ATOM 757 N N . SER A 1 94 ? -1.950 1.208 -0.167 1.00 79.25 94 SER A N 1
ATOM 758 C CA . SER A 1 94 ? -2.007 2.332 0.771 1.00 79.25 94 SER A CA 1
ATOM 759 C C . SER A 1 94 ? -0.676 2.502 1.506 1.00 79.25 94 SER A C 1
ATOM 761 O O . SER A 1 94 ? -0.091 3.587 1.496 1.00 79.25 94 SER A O 1
ATOM 763 N N . TRP A 1 95 ? -0.130 1.406 2.043 1.00 82.44 95 TRP A N 1
ATOM 764 C CA . TRP A 1 95 ? 1.119 1.424 2.797 1.00 82.44 95 TRP A CA 1
ATOM 765 C C . TRP A 1 95 ? 2.294 1.927 1.962 1.00 82.44 95 TRP A C 1
ATOM 767 O O . TRP A 1 95 ? 3.057 2.771 2.424 1.00 82.44 95 TRP A O 1
ATOM 777 N N . TRP A 1 96 ? 2.413 1.523 0.696 1.00 89.00 96 TRP A N 1
ATOM 778 C CA . TRP A 1 96 ? 3.424 2.094 -0.196 1.00 89.00 96 TRP A CA 1
ATOM 779 C C . TRP A 1 96 ? 3.314 3.625 -0.273 1.00 89.00 96 TRP A C 1
ATOM 781 O O . TRP A 1 96 ? 4.308 4.339 -0.078 1.00 89.00 96 TRP A O 1
ATOM 791 N N . LYS A 1 97 ? 2.098 4.135 -0.511 1.00 86.12 97 LYS A N 1
ATOM 792 C CA . LYS A 1 97 ? 1.848 5.556 -0.756 1.00 86.12 97 LYS A CA 1
ATOM 793 C C . LYS A 1 97 ? 2.064 6.419 0.478 1.00 86.12 97 LYS A C 1
ATOM 795 O O . LYS A 1 97 ? 2.826 7.384 0.406 1.00 86.12 97 LYS A O 1
ATOM 800 N N . VAL A 1 98 ? 1.380 6.092 1.569 1.00 76.94 98 VAL A N 1
ATOM 801 C CA . VAL A 1 98 ? 1.277 6.955 2.754 1.00 76.94 98 VAL A CA 1
ATOM 802 C C . VAL A 1 98 ? 1.997 6.395 3.978 1.00 76.94 98 VAL A C 1
ATOM 804 O O . VAL A 1 98 ? 2.255 7.147 4.906 1.00 76.94 98 VAL A O 1
ATOM 807 N N . GLY A 1 99 ? 2.418 5.129 3.961 1.00 72.62 99 GLY A N 1
ATOM 808 C CA . GLY A 1 99 ? 2.983 4.465 5.135 1.00 72.62 99 GLY A CA 1
ATOM 809 C C . GLY A 1 99 ? 1.897 3.931 6.065 1.00 72.62 99 GLY A C 1
ATOM 810 O O . GLY A 1 99 ? 0.843 3.493 5.606 1.00 72.62 99 GLY A O 1
ATOM 811 N N . GLY A 1 100 ? 2.170 3.923 7.369 1.00 62.38 100 GLY A N 1
ATOM 812 C CA . GLY A 1 100 ? 1.235 3.448 8.390 1.00 62.38 100 GLY A CA 1
ATOM 813 C C . GLY A 1 100 ? 1.443 1.985 8.798 1.00 62.38 100 GLY A C 1
ATOM 814 O O . GLY A 1 100 ? 2.582 1.527 8.909 1.00 62.38 100 GLY A O 1
ATOM 815 N N . VAL A 1 101 ? 0.341 1.266 9.062 1.00 61.22 101 VAL A N 1
ATOM 816 C CA . VAL A 1 101 ? 0.360 -0.099 9.626 1.00 61.22 101 VAL A CA 1
ATOM 817 C C . VAL A 1 101 ? 1.113 -1.051 8.701 1.00 61.22 101 VAL A C 1
ATOM 819 O O . VAL A 1 101 ? 0.815 -1.134 7.511 1.00 61.22 101 VAL A O 1
ATOM 822 N N . PHE A 1 102 ? 2.077 -1.783 9.260 1.00 67.31 102 PHE A N 1
ATOM 823 C CA . PHE A 1 102 ? 2.875 -2.751 8.518 1.00 67.31 102 PHE A CA 1
ATOM 824 C C . PHE A 1 102 ? 1.990 -3.908 8.014 1.00 67.31 102 PHE A C 1
ATOM 826 O O . PHE A 1 102 ? 1.468 -4.678 8.822 1.00 67.31 102 PHE A O 1
ATOM 833 N N . PRO A 1 103 ? 1.817 -4.071 6.692 1.00 66.06 103 PRO A N 1
ATOM 834 C CA . PRO A 1 103 ? 0.753 -4.907 6.133 1.00 66.06 103 PRO A CA 1
ATOM 835 C C . PRO A 1 103 ? 1.098 -6.404 6.077 1.00 66.06 103 PRO A C 1
ATOM 837 O O . PRO A 1 103 ? 0.288 -7.197 5.610 1.00 66.06 103 PRO A O 1
ATOM 840 N N . PHE A 1 104 ? 2.293 -6.804 6.527 1.00 67.88 104 PHE A N 1
ATOM 841 C CA . PHE A 1 104 ? 2.760 -8.200 6.486 1.00 67.88 104 PHE A CA 1
ATOM 842 C C . PHE A 1 104 ? 2.673 -8.915 7.835 1.00 67.88 104 PHE A C 1
ATOM 844 O O . PHE A 1 104 ? 3.032 -10.087 7.944 1.00 67.88 104 PHE A O 1
ATOM 851 N N . GLU A 1 105 ? 2.198 -8.236 8.875 1.00 59.53 105 GLU A N 1
ATOM 852 C CA . GLU A 1 105 ? 1.911 -8.880 10.151 1.00 59.53 105 GLU A CA 1
ATOM 853 C C . GLU A 1 105 ? 0.612 -9.665 10.055 1.00 59.53 105 GLU A C 1
ATOM 855 O O . GLU A 1 105 ? -0.484 -9.130 10.162 1.00 59.53 105 GLU A O 1
ATOM 860 N N . SER A 1 106 ? 0.757 -10.965 9.823 1.00 44.25 106 SER A N 1
ATOM 861 C CA . SER A 1 106 ? -0.352 -11.912 9.821 1.00 44.25 106 SER A CA 1
ATOM 862 C C . SER A 1 106 ? -0.521 -12.500 11.223 1.00 44.25 106 SER A C 1
ATOM 864 O O . SER A 1 106 ? 0.429 -13.050 11.780 1.00 44.25 106 SER A O 1
ATOM 866 N N . GLY A 1 107 ? -1.725 -12.402 11.786 1.00 41.84 107 GLY A N 1
ATOM 867 C CA . GLY A 1 107 ? -2.119 -13.006 13.065 1.00 41.84 107 GLY A CA 1
ATOM 868 C C . GLY A 1 107 ? -3.086 -12.114 13.844 1.00 41.84 107 GLY A C 1
ATOM 869 O O . GLY A 1 107 ? -3.244 -10.944 13.504 1.00 41.84 107 GLY A O 1
ATOM 870 N N . GLU A 1 108 ? -3.684 -12.634 14.922 1.00 41.78 108 GLU A N 1
ATOM 871 C CA . GLU A 1 108 ? -4.545 -11.906 15.887 1.00 41.78 108 GLU A CA 1
ATOM 872 C C . GLU A 1 108 ? -3.941 -10.570 16.394 1.00 41.78 108 GLU A C 1
ATOM 874 O O . GLU A 1 108 ? -4.635 -9.742 16.977 1.00 41.78 108 GLU A O 1
ATOM 879 N N . HIS A 1 109 ? -2.662 -10.318 16.100 1.00 41.06 109 HIS A N 1
ATOM 880 C CA . HIS A 1 109 ? -1.906 -9.105 16.389 1.00 41.06 109 HIS A CA 1
ATOM 881 C C . HIS A 1 109 ? -1.998 -7.973 15.350 1.00 41.06 109 HIS A C 1
ATOM 883 O O . HIS A 1 109 ? -1.605 -6.857 15.683 1.00 41.06 109 HIS A O 1
ATOM 889 N N . ALA A 1 110 ? -2.551 -8.188 14.149 1.00 42.88 110 ALA A N 1
ATOM 890 C CA . ALA A 1 110 ? -2.817 -7.098 13.194 1.00 42.88 110 ALA A CA 1
ATOM 891 C C . ALA A 1 110 ? -3.857 -6.097 13.739 1.00 42.88 110 ALA A C 1
ATOM 893 O O . ALA A 1 110 ? -3.810 -4.909 13.435 1.00 42.88 110 ALA A O 1
ATOM 894 N N . ASN A 1 111 ? -4.736 -6.577 14.627 1.00 41.47 111 ASN A N 1
ATOM 895 C CA . ASN A 1 111 ? -5.687 -5.767 15.389 1.00 41.47 111 ASN A CA 1
ATOM 896 C C . ASN A 1 111 ? -5.163 -5.373 16.787 1.00 41.47 111 ASN A C 1
ATOM 898 O O . ASN A 1 111 ? -5.866 -4.680 17.518 1.00 41.47 111 ASN A O 1
ATOM 902 N N . SER A 1 112 ? -3.963 -5.824 17.190 1.00 40.53 112 SER A N 1
ATOM 903 C CA . SER A 1 112 ? -3.478 -5.730 18.580 1.00 40.53 112 SER A CA 1
ATOM 904 C C . SER A 1 112 ? -2.152 -4.982 18.768 1.00 40.53 112 SER A C 1
ATOM 906 O O . SER A 1 112 ? -1.611 -4.992 19.879 1.00 40.53 112 SER A O 1
ATOM 908 N N . ARG A 1 113 ? -1.599 -4.302 17.755 1.00 46.28 113 ARG A N 1
ATOM 909 C CA . ARG A 1 113 ? -0.450 -3.413 17.993 1.00 46.28 113 ARG A CA 1
ATOM 910 C C . ARG A 1 113 ? -0.892 -2.054 18.513 1.00 46.28 113 ARG A C 1
ATOM 912 O O . ARG A 1 113 ? -1.027 -1.087 17.778 1.00 46.28 113 ARG A O 1
ATOM 919 N N . ALA A 1 114 ? -1.092 -2.088 19.830 1.00 44.84 114 ALA A N 1
ATOM 920 C CA . ALA A 1 114 ? -1.128 -1.014 20.806 1.00 44.84 114 ALA A CA 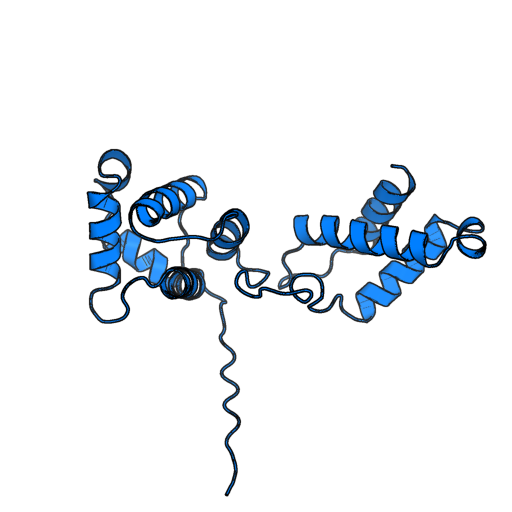1
ATOM 921 C C . ALA A 1 114 ? -1.910 0.227 20.369 1.00 44.84 114 ALA A C 1
ATOM 923 O O . ALA A 1 114 ? -1.343 1.266 20.031 1.00 44.84 114 ALA A O 1
ATOM 924 N N . ILE A 1 115 ? -3.228 0.160 20.572 1.00 54.28 115 ILE A N 1
ATOM 925 C CA . ILE A 1 115 ? -3.911 1.294 21.199 1.00 54.28 115 ILE A CA 1
ATOM 926 C C . ILE A 1 115 ? -2.998 1.720 22.348 1.00 54.28 115 ILE A C 1
ATOM 928 O O . ILE A 1 115 ? -2.648 0.888 23.191 1.00 54.28 115 ILE A O 1
ATOM 932 N N . SER A 1 116 ? -2.513 2.958 22.349 1.00 57.81 116 SER A N 1
ATOM 933 C CA . SER A 1 116 ? -1.700 3.400 23.475 1.00 57.81 116 SER A CA 1
ATOM 934 C C . SER A 1 116 ? -2.517 3.169 24.754 1.00 57.81 116 SER A C 1
ATOM 936 O O . SER A 1 116 ? -3.734 3.358 24.754 1.00 57.81 116 SER A O 1
ATOM 938 N N . ALA A 1 117 ? -1.886 2.764 25.858 1.00 57.06 117 ALA A N 1
ATOM 939 C CA . ALA A 1 117 ? -2.608 2.593 27.127 1.00 57.06 117 ALA A CA 1
ATOM 940 C C . ALA A 1 117 ? -3.416 3.859 27.493 1.00 57.06 117 ALA A C 1
ATOM 942 O O . ALA A 1 117 ? -4.474 3.791 28.110 1.00 57.06 117 ALA A O 1
ATOM 943 N N . LYS A 1 118 ? -2.943 5.026 27.037 1.00 62.78 118 LYS A N 1
ATOM 944 C CA . LYS A 1 118 ? -3.647 6.303 27.106 1.00 62.78 118 LYS A CA 1
ATOM 945 C C . LYS A 1 118 ? -4.943 6.300 26.285 1.00 62.78 118 LYS A C 1
ATOM 947 O O . LYS A 1 118 ? -5.981 6.652 26.830 1.00 62.78 118 LYS A O 1
ATOM 952 N N . LEU A 1 119 ? -4.912 5.872 25.024 1.00 67.31 119 LEU A N 1
ATOM 953 C CA . LEU A 1 119 ? -6.093 5.771 24.167 1.00 67.31 119 LEU A CA 1
ATOM 954 C C . LEU A 1 119 ? -7.083 4.696 24.663 1.00 67.31 119 LEU A C 1
ATOM 956 O O . LEU A 1 119 ? -8.287 4.909 24.566 1.00 67.31 119 LEU A O 1
ATOM 960 N N . GLU A 1 120 ? -6.621 3.601 25.280 1.00 66.56 120 GLU A N 1
ATOM 961 C CA . GLU A 1 120 ? -7.506 2.608 25.921 1.00 66.56 120 GLU A CA 1
ATOM 962 C C . GLU A 1 120 ? -8.258 3.188 27.125 1.00 66.56 120 GLU A C 1
ATOM 964 O O . GLU A 1 120 ? -9.461 2.946 27.303 1.00 66.56 120 GLU A O 1
ATOM 969 N N . VAL A 1 121 ? -7.554 3.971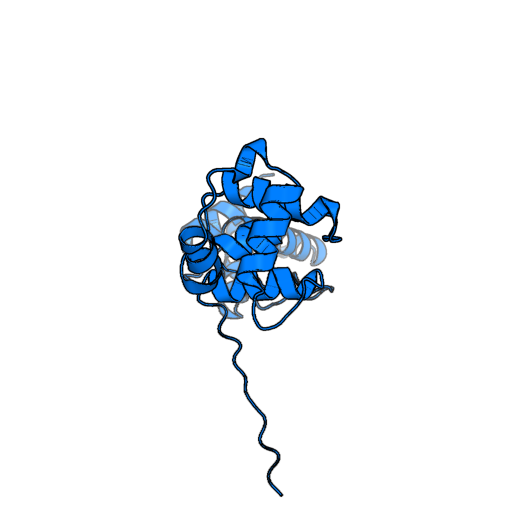 27.946 1.00 69.88 121 VAL A N 1
ATOM 970 C CA . VAL A 1 121 ? -8.141 4.683 29.085 1.00 69.88 121 VAL A CA 1
ATOM 971 C C . VAL A 1 121 ? -9.121 5.743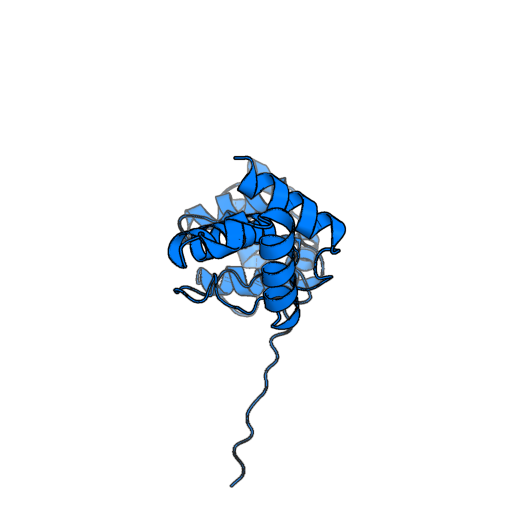 28.589 1.00 69.88 121 VAL A C 1
ATOM 973 O O . VAL A 1 121 ? -10.262 5.763 29.048 1.00 69.88 121 VAL A O 1
ATOM 976 N N . THR A 1 122 ? -8.734 6.566 27.610 1.00 74.25 122 THR A N 1
ATOM 977 C CA . THR A 1 122 ? -9.608 7.586 27.010 1.00 74.25 122 THR A CA 1
ATOM 978 C C . THR A 1 122 ? -10.862 6.962 26.405 1.00 74.25 122 THR A C 1
ATOM 980 O O . THR A 1 122 ? -11.963 7.429 26.679 1.00 74.25 122 THR A O 1
ATOM 983 N N . LEU A 1 123 ? -10.734 5.865 25.655 1.00 76.44 123 LEU A N 1
ATOM 984 C CA . LEU A 1 123 ? -11.877 5.158 25.082 1.00 76.44 123 LEU A CA 1
ATOM 985 C C . LEU A 1 123 ? -12.818 4.625 26.166 1.00 76.44 123 LEU A C 1
ATOM 987 O O . LEU A 1 123 ? -14.033 4.759 26.051 1.00 76.44 123 LEU A O 1
ATOM 991 N N . SER A 1 124 ? -12.272 4.047 27.237 1.00 75.62 124 SER A N 1
ATOM 992 C CA . SER A 1 124 ? -13.088 3.524 28.339 1.00 75.62 124 SER A CA 1
ATOM 993 C C . SER A 1 124 ? -13.844 4.643 29.070 1.00 75.62 124 SER A C 1
ATOM 995 O O . SER A 1 124 ? -15.006 4.457 29.430 1.00 75.62 124 SER A O 1
ATOM 997 N N . VAL A 1 125 ? -13.226 5.819 29.228 1.00 80.06 125 VAL A N 1
ATOM 998 C CA . VAL A 1 125 ? -13.879 7.016 29.785 1.00 80.06 125 VAL A CA 1
ATOM 999 C C . VAL A 1 125 ? -14.990 7.517 28.861 1.00 80.06 125 VAL A C 1
ATOM 1001 O O . VAL A 1 125 ? -16.097 7.753 29.336 1.00 80.06 125 VAL A O 1
ATOM 1004 N N . LEU A 1 126 ? -14.734 7.621 27.555 1.00 80.19 126 LEU A N 1
ATOM 1005 C CA . LEU A 1 126 ? -15.719 8.105 26.583 1.00 80.19 126 LEU A CA 1
ATOM 1006 C C . LEU A 1 126 ? -16.929 7.173 26.469 1.00 80.19 126 LEU A C 1
ATOM 1008 O O . LEU A 1 126 ? -18.061 7.643 26.472 1.00 80.19 126 LEU A O 1
ATOM 1012 N N . ILE A 1 127 ? -16.715 5.854 26.432 1.00 81.69 127 ILE A N 1
ATOM 1013 C CA . ILE A 1 127 ? -17.816 4.878 26.426 1.00 81.69 127 ILE A CA 1
ATOM 1014 C C . ILE A 1 127 ? -18.662 5.032 27.696 1.00 81.69 127 ILE A C 1
ATOM 1016 O O . ILE A 1 127 ? -19.885 5.099 27.612 1.00 81.69 127 ILE A O 1
ATOM 1020 N N . SER A 1 128 ? -18.025 5.139 28.866 1.00 82.38 128 SER A N 1
ATOM 1021 C CA . SER A 1 128 ? -18.738 5.320 30.135 1.00 82.38 128 SER A CA 1
ATOM 1022 C C . SER A 1 128 ? -19.527 6.634 30.184 1.00 82.38 128 SER A C 1
ATOM 1024 O O . SER A 1 128 ? -20.663 6.642 30.655 1.00 82.38 128 SER A O 1
ATOM 1026 N N . GLN A 1 129 ? -18.966 7.730 29.667 1.00 81.12 129 GLN A N 1
ATOM 1027 C CA . GLN A 1 129 ? -19.635 9.032 29.611 1.00 81.12 129 GLN A CA 1
ATOM 1028 C C . GLN A 1 129 ? -20.843 9.028 28.673 1.00 81.12 129 GLN A C 1
ATOM 1030 O O . GLN A 1 129 ? -21.888 9.567 29.029 1.00 81.12 129 GLN A O 1
ATOM 1035 N N . GLU A 1 130 ? -20.713 8.416 27.497 1.00 80.25 130 GLU A N 1
ATOM 1036 C CA . GLU A 1 130 ? -21.768 8.415 26.481 1.00 80.25 130 GLU A CA 1
ATOM 1037 C C . GLU A 1 130 ? -22.886 7.411 26.784 1.00 80.25 130 GLU A C 1
ATOM 1039 O O . GLU A 1 130 ? -24.049 7.676 26.489 1.00 80.25 130 GLU A O 1
ATOM 1044 N N . MET A 1 131 ? -22.572 6.284 27.427 1.00 81.38 131 MET A N 1
ATOM 1045 C CA . MET A 1 131 ? -23.586 5.331 27.892 1.00 81.38 131 MET A CA 1
ATOM 1046 C C . MET A 1 131 ? -24.284 5.788 29.184 1.00 81.38 131 MET A C 1
ATOM 1048 O O . MET A 1 131 ? -25.403 5.355 29.468 1.00 81.38 131 MET A O 1
ATOM 1052 N N . GLY A 1 132 ? -23.653 6.654 29.982 1.00 82.50 132 GLY A N 1
ATOM 1053 C CA . GLY A 1 132 ? -24.223 7.170 31.226 1.00 82.50 132 GLY A CA 1
ATOM 1054 C C . GLY A 1 132 ? -24.605 6.051 32.203 1.00 82.50 132 GLY A C 1
ATOM 1055 O O . GLY A 1 132 ? -23.804 5.168 32.503 1.00 82.50 132 GLY A O 1
ATOM 1056 N N . GLU A 1 133 ? -25.843 6.067 32.703 1.00 80.12 133 GLU A N 1
ATOM 1057 C CA . GLU A 1 133 ? -26.348 5.036 33.625 1.00 80.12 133 GLU A CA 1
ATOM 1058 C C . GLU A 1 133 ? -26.425 3.642 32.978 1.00 80.12 133 GLU A C 1
ATOM 1060 O O . GLU A 1 133 ? -26.187 2.649 33.662 1.00 80.12 133 GLU A O 1
ATOM 1065 N N . ALA A 1 134 ? -26.631 3.558 31.656 1.00 78.31 134 ALA A N 1
ATOM 1066 C CA . ALA A 1 134 ? -26.694 2.284 30.935 1.00 78.31 134 ALA A CA 1
ATOM 1067 C C . ALA A 1 134 ? -25.347 1.543 30.908 1.00 78.31 134 ALA A C 1
ATOM 1069 O O . ALA A 1 134 ? -25.308 0.345 30.646 1.00 78.31 134 ALA A O 1
ATOM 1070 N N . PHE A 1 135 ? -24.237 2.224 31.217 1.00 79.06 135 PHE A N 1
ATOM 1071 C CA . PHE A 1 135 ? -22.932 1.577 31.343 1.00 79.06 135 PHE A CA 1
ATOM 1072 C C . PHE A 1 135 ? -22.886 0.570 32.500 1.00 79.06 135 PHE A C 1
ATOM 1074 O O . PHE A 1 135 ? -22.182 -0.430 32.414 1.00 79.06 135 PHE A O 1
ATOM 1081 N N . LYS A 1 136 ? -23.624 0.826 33.591 1.00 76.81 136 LYS A N 1
ATOM 1082 C CA . LYS A 1 136 ? -23.618 -0.035 34.788 1.00 76.81 136 LYS A CA 1
ATOM 1083 C C . LYS A 1 136 ? -24.299 -1.379 34.544 1.00 76.81 136 LYS A C 1
ATOM 1085 O O . LYS A 1 136 ? -23.938 -2.360 35.188 1.00 76.81 136 LYS A O 1
ATOM 1090 N N . ASP A 1 137 ? -25.245 -1.396 33.613 1.00 80.25 137 ASP A N 1
ATOM 1091 C CA . ASP A 1 137 ? -26.029 -2.573 33.246 1.00 80.25 137 ASP A CA 1
ATOM 1092 C C . ASP A 1 137 ? -25.487 -3.267 31.984 1.00 80.25 137 ASP A C 1
ATOM 1094 O O . ASP A 1 137 ? -25.954 -4.346 31.623 1.00 80.25 137 ASP A O 1
ATOM 1098 N N . ALA A 1 138 ? -24.495 -2.665 31.317 1.00 76.88 138 ALA A N 1
ATOM 1099 C CA . ALA A 1 138 ? -23.889 -3.204 30.110 1.00 76.88 138 ALA A CA 1
ATOM 1100 C C . ALA A 1 138 ? -23.031 -4.435 30.415 1.00 76.88 138 ALA A C 1
ATOM 1102 O O . ALA A 1 138 ? -22.195 -4.447 31.325 1.00 76.88 138 ALA A O 1
ATOM 1103 N N . SER A 1 139 ? -23.195 -5.472 29.601 1.00 81.69 139 SER A N 1
ATOM 1104 C CA . SER A 1 139 ? -22.349 -6.655 29.674 1.00 81.69 139 SER A CA 1
ATOM 1105 C C . SER A 1 139 ? -20.925 -6.350 29.202 1.00 81.69 139 SER A C 1
ATOM 1107 O O . SER A 1 139 ? -20.671 -5.488 28.354 1.00 81.69 139 SER A O 1
ATOM 1109 N N . VAL A 1 140 ? -19.965 -7.119 29.719 1.00 75.31 140 VAL A N 1
ATOM 1110 C CA . VAL A 1 140 ? -18.563 -7.060 29.273 1.00 75.31 140 VAL A CA 1
ATOM 1111 C C . VAL A 1 140 ? -18.459 -7.301 27.761 1.00 75.31 140 VAL A C 1
ATOM 1113 O O . VAL A 1 140 ? -17.638 -6.683 27.086 1.00 75.31 140 VAL A O 1
ATOM 1116 N N . GLU A 1 141 ? -19.323 -8.158 27.218 1.00 74.94 141 GLU A N 1
ATOM 1117 C CA . GLU A 1 141 ? -19.393 -8.494 25.795 1.00 74.94 141 GLU A CA 1
ATOM 1118 C C . GLU A 1 141 ? -19.862 -7.310 24.939 1.00 74.94 141 GLU A C 1
ATOM 1120 O O . GLU A 1 141 ? -19.283 -7.053 23.882 1.00 74.94 141 GLU A O 1
ATOM 1125 N N . GLU A 1 142 ? -20.848 -6.539 25.404 1.00 74.69 142 GLU A N 1
ATOM 1126 C CA . GLU A 1 142 ? -21.306 -5.319 24.727 1.00 74.69 142 GLU A CA 1
ATOM 1127 C C . GLU A 1 142 ? -20.222 -4.241 24.715 1.00 74.69 142 GLU A C 1
ATOM 1129 O O . GLU A 1 142 ? -19.935 -3.659 23.666 1.00 74.69 142 GLU A O 1
ATOM 1134 N N . ILE A 1 143 ? -19.550 -4.030 25.849 1.00 75.69 143 ILE A N 1
ATOM 1135 C CA . ILE A 1 143 ? -18.435 -3.080 25.951 1.00 75.69 143 ILE A CA 1
ATOM 1136 C C . ILE A 1 143 ? -17.297 -3.496 25.012 1.00 75.69 143 ILE A C 1
ATOM 1138 O O . ILE A 1 143 ? -16.720 -2.657 24.315 1.00 75.69 143 ILE A O 1
ATOM 1142 N N . GLN A 1 144 ? -16.989 -4.793 24.946 1.00 73.94 144 GLN A N 1
ATOM 1143 C CA . GLN A 1 144 ? -15.952 -5.303 24.057 1.00 73.94 144 GLN A CA 1
ATOM 1144 C C . GLN A 1 144 ? -16.343 -5.168 22.581 1.00 73.94 144 GLN A C 1
ATOM 1146 O O . GLN A 1 144 ? -15.497 -4.832 21.752 1.00 73.94 144 GLN A O 1
ATOM 1151 N N . LYS A 1 145 ? -17.620 -5.369 22.242 1.00 77.38 145 LYS A N 1
ATOM 1152 C CA . LYS A 1 145 ? -18.136 -5.169 20.883 1.00 77.38 145 LYS A CA 1
ATOM 1153 C C . LYS A 1 145 ? -17.991 -3.712 20.439 1.00 77.38 145 LYS A C 1
ATOM 1155 O O . LYS A 1 145 ? -17.496 -3.471 19.340 1.00 77.38 145 LYS A O 1
ATOM 1160 N N . ILE A 1 146 ? -18.344 -2.756 21.301 1.00 77.00 146 ILE A N 1
ATOM 1161 C CA . ILE A 1 146 ? -18.180 -1.316 21.037 1.00 77.00 146 ILE A CA 1
ATOM 1162 C C . ILE A 1 146 ? -16.699 -0.976 20.836 1.00 77.00 146 ILE A C 1
ATOM 1164 O O . ILE A 1 146 ? -16.349 -0.291 19.875 1.00 77.00 146 ILE A O 1
ATOM 1168 N N . LYS A 1 147 ? -15.813 -1.500 21.693 1.00 73.75 147 LYS A N 1
ATOM 1169 C CA . LYS A 1 147 ? -14.359 -1.313 21.560 1.00 73.75 147 LYS A CA 1
ATOM 1170 C C . LYS A 1 147 ? -13.824 -1.866 20.240 1.00 73.75 147 LYS A C 1
ATOM 1172 O O . LYS A 1 147 ? -13.088 -1.171 19.549 1.00 73.75 147 LYS A O 1
ATOM 1177 N N . ASN A 1 148 ? -14.207 -3.081 19.861 1.00 72.94 148 ASN A N 1
ATOM 1178 C CA . ASN A 1 148 ? -13.737 -3.703 18.623 1.00 72.94 148 ASN A CA 1
ATOM 1179 C C . ASN A 1 148 ? -14.216 -2.934 17.381 1.00 72.94 148 ASN A C 1
ATOM 1181 O O . ASN A 1 148 ? -13.444 -2.730 16.444 1.00 72.94 148 ASN A O 1
ATOM 1185 N N . GLU A 1 149 ? -15.463 -2.462 17.388 1.00 73.62 149 GLU A N 1
ATOM 1186 C CA . GLU A 1 149 ? -16.014 -1.669 16.287 1.00 73.62 149 GLU A CA 1
ATOM 1187 C C . GLU A 1 149 ? -15.348 -0.291 16.184 1.00 73.62 149 GLU A C 1
ATOM 1189 O O . GLU A 1 149 ? -14.999 0.163 15.094 1.00 73.62 149 GLU A O 1
ATOM 1194 N N . PHE A 1 150 ? -15.068 0.339 17.324 1.00 75.31 150 PHE A N 1
ATOM 1195 C CA . PHE A 1 150 ? -14.310 1.583 17.391 1.00 75.31 150 PHE A CA 1
ATOM 1196 C C . PHE A 1 150 ? -12.914 1.446 16.783 1.00 75.31 150 PHE A C 1
ATOM 1198 O O . PHE A 1 150 ? -12.490 2.304 16.011 1.00 75.31 150 PHE A O 1
ATOM 1205 N N . LEU A 1 151 ? -12.216 0.348 17.072 1.00 71.06 151 LEU A N 1
ATOM 1206 C CA . LEU A 1 151 ? -10.886 0.082 16.522 1.00 71.06 151 LEU A CA 1
ATOM 1207 C C . LEU A 1 151 ? -10.910 -0.163 15.024 1.00 71.06 151 LEU A C 1
ATOM 1209 O O . LEU A 1 151 ? -10.036 0.329 14.314 1.00 71.06 151 LEU A O 1
ATOM 1213 N N . ARG A 1 152 ? -11.936 -0.863 14.537 1.00 69.50 152 ARG A N 1
ATOM 1214 C CA . ARG A 1 152 ? -12.161 -1.050 13.104 1.00 69.50 152 ARG A CA 1
ATOM 1215 C C . ARG A 1 152 ? -12.322 0.294 12.398 1.00 69.50 152 ARG A C 1
ATOM 1217 O O . ARG A 1 152 ? -11.673 0.543 11.385 1.00 69.50 152 ARG A O 1
ATOM 1224 N N . ILE A 1 153 ? -13.142 1.181 12.959 1.00 64.69 153 ILE A N 1
ATOM 1225 C CA . ILE A 1 153 ? -13.377 2.517 12.406 1.00 64.69 153 ILE A CA 1
ATOM 1226 C C . ILE A 1 153 ? -12.098 3.360 12.486 1.00 64.69 153 ILE A C 1
ATOM 1228 O O . ILE A 1 153 ? -11.680 3.920 11.476 1.00 64.69 153 ILE A O 1
ATOM 1232 N N . LEU A 1 154 ? -11.413 3.388 13.631 1.00 65.81 154 LEU A N 1
ATOM 1233 C CA . LEU A 1 154 ? -10.151 4.114 13.789 1.00 65.81 154 LEU A CA 1
ATOM 1234 C C . LEU A 1 154 ? -9.061 3.651 12.826 1.00 65.81 154 LEU A C 1
ATOM 1236 O O . LEU A 1 154 ? -8.383 4.496 12.250 1.00 65.81 154 LEU A O 1
ATOM 1240 N N . ALA A 1 155 ? -8.922 2.346 12.590 1.00 61.62 155 ALA A N 1
ATOM 1241 C CA . ALA A 1 155 ? -7.982 1.809 11.606 1.00 61.62 155 ALA A CA 1
ATOM 1242 C C . ALA A 1 155 ? -8.270 2.306 10.176 1.00 61.62 155 ALA A C 1
ATOM 1244 O O . ALA A 1 155 ? -7.388 2.288 9.322 1.00 61.62 155 ALA A O 1
ATOM 1245 N N . THR A 1 156 ? -9.492 2.783 9.922 1.00 58.94 156 THR A N 1
ATOM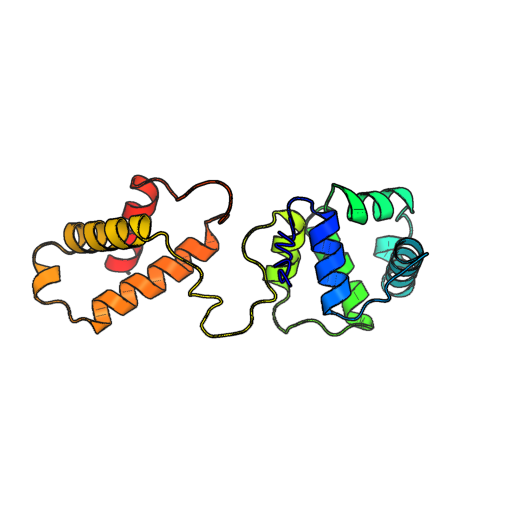 1246 C CA . THR A 1 156 ? -9.899 3.371 8.640 1.00 58.94 156 THR A CA 1
ATOM 1247 C C . THR A 1 156 ? -9.543 4.863 8.535 1.00 58.94 156 THR A C 1
ATOM 1249 O O . THR A 1 156 ? -9.449 5.388 7.428 1.00 58.94 156 THR A O 1
ATOM 1252 N N . PHE A 1 157 ? -9.342 5.549 9.668 1.00 50.31 157 PHE A N 1
ATOM 1253 C CA . PHE A 1 157 ? -9.111 6.999 9.742 1.00 50.31 157 PHE A CA 1
ATOM 1254 C C . PHE A 1 157 ? -7.702 7.400 10.211 1.00 50.31 157 PHE A C 1
ATOM 1256 O O . PHE A 1 157 ? -7.294 8.534 9.966 1.00 50.31 157 PHE A O 1
ATOM 1263 N N . ALA A 1 158 ? -6.961 6.519 10.886 1.00 50.81 158 ALA A N 1
ATOM 1264 C CA . ALA A 1 158 ? -5.702 6.864 11.538 1.00 50.81 158 ALA A CA 1
ATOM 1265 C C . ALA A 1 158 ? -4.466 6.470 10.709 1.00 50.81 158 ALA A C 1
ATOM 1267 O O . ALA A 1 158 ? -4.260 5.301 10.385 1.00 50.81 158 ALA A O 1
ATOM 1268 N N . ASP A 1 159 ? -3.593 7.448 10.453 1.00 47.41 159 ASP A N 1
ATOM 1269 C CA . ASP A 1 159 ? -2.161 7.205 10.263 1.00 47.41 159 ASP A CA 1
ATOM 1270 C C . ASP A 1 159 ? -1.554 6.905 11.651 1.00 47.41 159 ASP A C 1
ATOM 1272 O O . ASP A 1 159 ? -1.534 7.798 12.505 1.00 47.41 159 ASP A O 1
ATOM 1276 N N . PRO A 1 160 ? -1.063 5.679 11.921 1.00 42.06 160 PRO A N 1
ATOM 1277 C CA . PRO A 1 160 ? -0.529 5.299 13.230 1.00 42.06 160 PRO A CA 1
ATOM 1278 C C . PRO A 1 160 ? 0.789 6.000 13.594 1.00 42.06 160 PRO A C 1
ATOM 1280 O O . PRO A 1 160 ? 1.309 5.771 14.684 1.00 42.06 160 PRO A O 1
ATOM 1283 N N . THR A 1 161 ? 1.349 6.837 12.713 1.00 42.00 161 THR A N 1
ATOM 1284 C CA . THR A 1 161 ? 2.639 7.501 12.938 1.00 42.00 161 THR A CA 1
ATOM 1285 C C . THR A 1 161 ? 2.574 9.019 13.096 1.00 42.00 161 THR A C 1
ATOM 1287 O O . THR A 1 161 ? 3.601 9.600 13.444 1.00 42.00 161 THR A O 1
ATOM 1290 N N . GLN A 1 162 ? 1.421 9.683 12.906 1.00 45.91 162 GLN A N 1
ATOM 1291 C CA . GLN A 1 162 ? 1.396 11.160 12.921 1.00 45.91 162 GLN A CA 1
ATOM 1292 C C . GLN A 1 162 ? 0.533 11.843 13.988 1.00 45.91 162 GLN A C 1
ATOM 1294 O O . GLN A 1 162 ? 0.950 12.900 14.456 1.00 45.91 162 GLN A O 1
ATOM 1299 N N . SER A 1 163 ? -0.569 11.264 14.475 1.00 50.88 163 SER A N 1
ATOM 1300 C CA . SER A 1 163 ? -1.188 11.711 15.740 1.00 50.88 163 SER A CA 1
ATOM 1301 C C . SER A 1 163 ? -2.365 10.830 16.141 1.00 50.88 163 SER A C 1
ATOM 1303 O O . SER A 1 163 ? -3.211 10.525 15.302 1.00 50.88 163 SER A O 1
ATOM 1305 N N . GLU A 1 164 ? -2.466 10.502 17.435 1.00 59.41 164 GLU A N 1
ATOM 1306 C CA . GLU A 1 164 ? -3.729 10.042 18.029 1.00 59.41 164 GLU A CA 1
ATOM 1307 C C . GLU A 1 164 ? -4.849 11.028 17.635 1.00 59.41 164 GLU A C 1
ATOM 1309 O O . GLU A 1 164 ? -4.617 12.241 17.705 1.00 59.41 164 GLU A O 1
ATOM 1314 N N . PRO A 1 165 ? -6.037 10.556 17.211 1.00 65.50 165 PRO A N 1
ATOM 1315 C CA . PRO A 1 165 ? -7.146 11.452 16.904 1.00 65.50 165 PRO A CA 1
ATOM 1316 C C . PRO A 1 165 ? -7.489 12.304 18.127 1.00 65.50 165 PRO A C 1
ATOM 1318 O O . PRO A 1 165 ? -7.434 11.820 19.261 1.00 65.50 165 PRO A O 1
ATOM 1321 N N . ASP A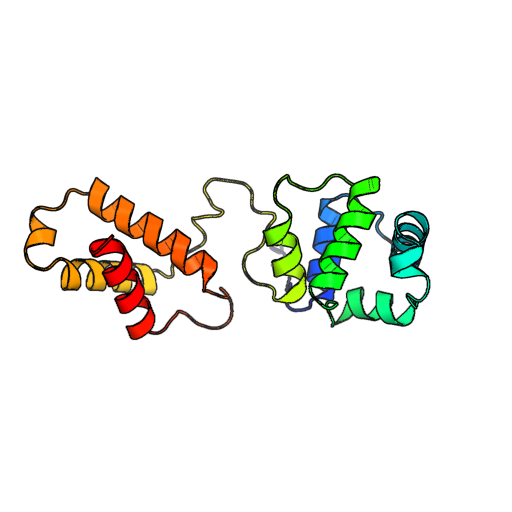 1 166 ? -7.855 13.567 17.905 1.00 70.94 166 ASP A N 1
ATOM 1322 C CA . ASP A 1 166 ? -8.292 14.430 18.999 1.00 70.94 166 ASP A CA 1
ATOM 1323 C C . ASP A 1 166 ? -9.551 13.876 19.689 1.00 70.94 166 ASP A C 1
ATOM 1325 O O . ASP A 1 166 ? -10.352 13.146 19.101 1.00 70.94 166 ASP A O 1
ATOM 1329 N N . GLU A 1 167 ? -9.740 14.243 20.957 1.00 70.25 167 GLU A N 1
ATOM 1330 C CA . GLU A 1 167 ? -10.844 13.753 21.791 1.00 70.25 167 GLU A CA 1
ATOM 1331 C C . GLU A 1 167 ? -12.217 13.991 21.148 1.00 70.25 167 GLU A C 1
ATOM 1333 O O . GLU A 1 167 ? -13.092 13.134 21.222 1.00 70.25 167 GLU A O 1
ATOM 1338 N N . LYS A 1 168 ? -12.392 15.105 20.424 1.00 75.31 168 LYS A N 1
ATOM 1339 C CA . LYS A 1 168 ? -13.647 15.427 19.733 1.00 75.31 168 LYS A CA 1
ATOM 1340 C C . LYS A 1 168 ? -13.959 14.407 18.636 1.00 75.31 168 LYS A C 1
ATOM 1342 O O . LYS A 1 168 ? -15.112 13.999 18.496 1.00 75.31 168 LYS A O 1
ATOM 1347 N N . THR A 1 169 ? -12.950 13.987 17.883 1.00 70.94 169 THR A N 1
ATOM 1348 C CA . THR A 1 169 ? -13.060 12.947 16.856 1.00 70.94 169 THR A CA 1
ATOM 1349 C C . THR A 1 169 ? -13.396 11.597 17.485 1.00 70.94 169 THR A C 1
ATOM 1351 O O . THR A 1 169 ? -14.314 10.920 17.019 1.00 70.94 169 THR A O 1
ATOM 1354 N N . LEU A 1 170 ? -12.732 11.237 18.590 1.00 74.31 170 LEU A N 1
ATOM 1355 C CA . LEU A 1 170 ? -13.021 10.002 19.330 1.00 74.31 170 LEU A CA 1
ATOM 1356 C C . LEU A 1 170 ? -14.478 9.980 19.831 1.00 74.31 170 LEU A C 1
ATOM 1358 O O . LEU A 1 170 ? -15.184 8.995 19.616 1.00 74.31 170 LEU A O 1
ATOM 1362 N N . THR A 1 171 ? -14.964 11.079 20.415 1.00 75.88 171 THR A N 1
ATOM 1363 C CA . THR A 1 171 ? -16.349 11.207 20.903 1.00 75.88 171 THR A CA 1
ATOM 1364 C C . THR A 1 171 ? -17.379 11.064 19.785 1.00 75.88 171 THR A C 1
ATOM 1366 O O . THR A 1 171 ? -18.403 10.410 19.972 1.00 75.88 171 THR A O 1
ATOM 1369 N N . VAL A 1 172 ? -17.129 11.650 18.607 1.00 77.88 172 VAL A N 1
ATOM 1370 C CA . VAL A 1 172 ? -18.037 11.521 17.453 1.00 77.88 172 VAL A CA 1
ATOM 1371 C C . VAL A 1 172 ? -18.150 10.065 17.002 1.00 77.88 172 VAL A C 1
ATOM 1373 O O . VAL A 1 172 ? -19.257 9.603 16.731 1.00 77.88 172 VAL A O 1
ATOM 1376 N N . ILE A 1 173 ? -17.037 9.329 16.967 1.00 74.88 173 ILE A N 1
ATOM 1377 C CA . ILE A 1 173 ? -17.035 7.912 16.584 1.00 74.88 173 ILE A CA 1
ATOM 1378 C C . ILE A 1 173 ? -17.797 7.075 17.619 1.00 74.88 173 ILE A C 1
ATOM 1380 O O . ILE A 1 173 ? -18.671 6.299 17.237 1.00 74.88 173 ILE A O 1
ATOM 1384 N N . VAL A 1 174 ? -17.528 7.259 18.918 1.00 79.62 174 VAL A N 1
ATOM 1385 C CA . VAL A 1 174 ? -18.231 6.531 19.993 1.00 79.62 174 VAL A CA 1
ATOM 1386 C C . VAL A 1 174 ? -19.740 6.782 19.931 1.00 79.62 174 VAL A C 1
ATOM 1388 O O . VAL A 1 174 ? -20.517 5.831 19.954 1.00 79.62 174 VAL A O 1
ATOM 1391 N N . LYS A 1 175 ? -20.171 8.038 19.754 1.00 79.00 175 LYS A N 1
ATOM 1392 C CA . LYS A 1 175 ? -21.591 8.373 19.551 1.00 79.00 175 LYS A CA 1
ATOM 1393 C C . LYS A 1 175 ? -22.182 7.706 18.318 1.00 79.00 175 LYS A C 1
ATOM 1395 O O . LYS A 1 175 ? -23.330 7.277 18.360 1.00 79.00 175 LYS A O 1
ATOM 1400 N N . GLY A 1 176 ? -21.430 7.644 17.222 1.00 74.25 176 GLY A N 1
ATOM 1401 C CA . GLY A 1 176 ? -21.864 6.968 16.003 1.00 74.25 176 GLY A CA 1
ATOM 1402 C C . GLY A 1 176 ? -22.163 5.490 16.245 1.00 74.25 176 GLY A C 1
ATOM 1403 O O . GLY A 1 176 ? -23.213 5.021 15.829 1.00 74.25 176 GLY A O 1
ATOM 1404 N N . ILE A 1 177 ? -21.283 4.799 16.976 1.00 78.62 177 ILE A N 1
ATOM 1405 C CA . ILE A 1 177 ? -21.413 3.366 17.293 1.00 78.62 177 ILE A CA 1
ATOM 1406 C C . ILE A 1 177 ? -22.571 3.096 18.261 1.00 78.62 177 ILE A C 1
ATOM 1408 O O . ILE A 1 177 ? -23.262 2.093 18.137 1.00 78.62 177 ILE A O 1
ATOM 1412 N N . LEU A 1 178 ? -22.786 3.972 19.244 1.00 78.06 178 LEU A N 1
ATOM 1413 C CA . LEU A 1 178 ? -23.851 3.787 20.235 1.00 78.06 178 LEU A CA 1
ATOM 1414 C C . LEU A 1 178 ? -25.257 4.061 19.677 1.00 78.06 178 LEU A C 1
ATOM 1416 O O . LEU A 1 178 ? -26.233 3.572 20.237 1.00 78.06 178 LEU A O 1
ATOM 1420 N N . ASN A 1 179 ? -25.367 4.843 18.599 1.00 74.62 179 ASN A N 1
ATOM 1421 C CA . ASN A 1 179 ? -26.644 5.200 17.969 1.00 74.62 179 ASN A CA 1
ATOM 1422 C C . ASN A 1 179 ? -26.968 4.373 16.707 1.00 74.62 179 ASN A C 1
ATOM 1424 O O . ASN A 1 179 ? -27.978 4.648 16.055 1.00 74.62 179 ASN A O 1
ATOM 1428 N N . SER A 1 180 ? -26.110 3.414 16.340 1.00 58.34 180 SER A N 1
ATOM 1429 C CA . SER A 1 180 ? -26.261 2.508 15.187 1.00 58.34 180 SER A CA 1
ATOM 1430 C C . SER A 1 180 ? -26.776 1.135 15.593 1.00 58.34 180 SER A C 1
ATOM 1432 O O . SER A 1 180 ? -27.657 0.612 14.876 1.00 58.34 180 SER A O 1
#